Protein AF-A0A924XRR4-F1 (afdb_monomer_lite)

Sequence (123 aa):
NRDALIALARNPLTIRRTRFDSLRGLTDLMDLAQEAAPRLPGNTLVLYGAKDTLVPPDATSRAWRAMPGGVQRAYYPGGYHLLLRDLGRAVAIEDVVAWVGAPGTTLPSGAEAAATAWLAEEE

Foldseek 3Di:
DVVVVVCLVPDPPRDPDDDPVNVVVVVVVLVVLLVCLQVDDLLAEDEEELAEPPDDPLSVLSSVVSHDPSYQYFYHPHAYPVCCPDPNNVQVVQQVVVCVVPPPDQGPNNRSVVRVVSSVVSD

Secondary structure (DSSP, 8-state):
-HHHHHHHHH-TTS-----HHHHHHHHHHHHHHHHHGGG--SS-EEEEEEE-SSS-HHHHHHHHHHS-TTSEEEEEEEEESSGGGSTTHHHHHHHHHHHHHSTTSPPTT-HHHHHHHHHHH--

Radius of gyration: 15.67 Å; chains: 1; bounding box: 36×28×41 Å

pLDDT: mean 94.42, std 4.79, range [57.41, 98.38]

Structure (mmCIF, N/CA/C/O backbone):
data_AF-A0A924XRR4-F1
#
_entry.id   AF-A0A924XRR4-F1
#
loop_
_atom_site.group_PDB
_atom_site.id
_atom_site.type_symbol
_atom_site.label_atom_id
_atom_site.label_alt_id
_atom_site.label_comp_id
_atom_site.label_asym_id
_atom_site.label_entity_id
_atom_site.label_seq_id
_atom_site.pdbx_PDB_ins_code
_atom_site.Cartn_x
_atom_site.Cartn_y
_atom_site.Cartn_z
_atom_site.occupancy
_atom_site.B_iso_or_equiv
_atom_site.auth_seq_id
_atom_site.auth_comp_id
_atom_site.auth_asym_id
_atom_site.auth_atom_id
_atom_site.pdbx_PDB_model_num
ATOM 1 N N . ASN A 1 1 ? 14.705 5.505 -5.942 1.00 80.00 1 ASN A N 1
ATOM 2 C CA . ASN A 1 1 ? 14.960 4.038 -5.887 1.00 80.00 1 ASN A CA 1
ATOM 3 C C . ASN A 1 1 ? 15.877 3.485 -6.976 1.00 80.00 1 ASN A C 1
ATOM 5 O O . ASN A 1 1 ? 15.698 2.344 -7.389 1.00 80.00 1 ASN A O 1
ATOM 9 N N . ARG A 1 2 ? 16.903 4.222 -7.427 1.00 86.06 2 ARG A N 1
ATOM 10 C CA . ARG A 1 2 ? 17.779 3.745 -8.512 1.00 86.06 2 ARG A CA 1
ATOM 11 C C . ARG A 1 2 ? 18.522 2.455 -8.147 1.00 86.06 2 ARG A C 1
ATOM 13 O O . ARG A 1 2 ? 18.582 1.543 -8.964 1.00 86.06 2 ARG A O 1
ATOM 20 N N . ASP A 1 3 ? 19.010 2.351 -6.917 1.00 87.38 3 ASP A N 1
ATOM 21 C CA . ASP A 1 3 ? 19.781 1.185 -6.472 1.00 87.38 3 ASP A CA 1
ATOM 22 C C . ASP A 1 3 ? 18.932 -0.089 -6.417 1.00 87.38 3 ASP A C 1
ATOM 24 O O . ASP A 1 3 ? 19.381 -1.144 -6.862 1.00 87.38 3 ASP A O 1
ATOM 28 N N . ALA A 1 4 ? 17.672 0.014 -5.978 1.00 88.25 4 ALA A N 1
ATOM 29 C CA . ALA A 1 4 ? 16.727 -1.103 -6.004 1.00 88.25 4 ALA A CA 1
ATOM 30 C C . ALA A 1 4 ? 16.458 -1.590 -7.440 1.00 88.25 4 ALA A C 1
ATOM 32 O O . ALA A 1 4 ? 16.442 -2.794 -7.691 1.00 88.25 4 ALA A O 1
ATOM 33 N N . LEU A 1 5 ? 16.311 -0.665 -8.396 1.00 89.44 5 LEU A N 1
ATOM 34 C CA . LEU A 1 5 ? 16.131 -1.005 -9.811 1.00 89.44 5 LEU A CA 1
ATOM 35 C C . LEU A 1 5 ? 17.385 -1.663 -10.407 1.00 89.44 5 LEU A C 1
ATOM 37 O O . LEU A 1 5 ? 17.272 -2.643 -11.140 1.00 89.44 5 LEU A O 1
ATOM 41 N N . ILE A 1 6 ? 18.583 -1.182 -10.059 1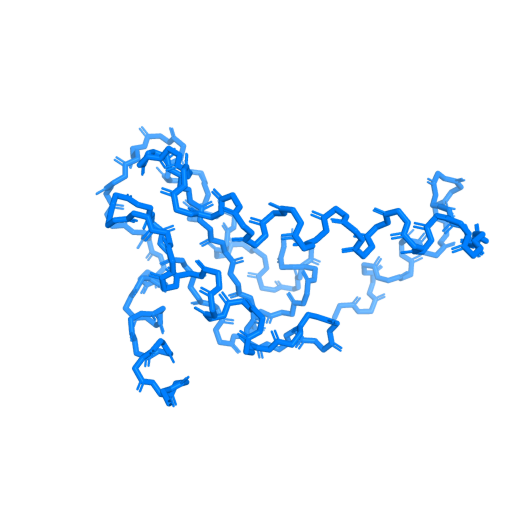.00 91.25 6 ILE A N 1
ATOM 42 C CA . ILE A 1 6 ? 19.849 -1.801 -10.488 1.00 91.25 6 ILE A CA 1
ATOM 43 C C . ILE A 1 6 ? 19.989 -3.211 -9.912 1.00 91.25 6 ILE A C 1
ATOM 45 O O . ILE A 1 6 ? 20.383 -4.128 -10.636 1.00 91.25 6 ILE A O 1
ATOM 49 N N . ALA A 1 7 ? 19.652 -3.401 -8.635 1.00 90.75 7 ALA A N 1
ATOM 50 C CA . ALA A 1 7 ? 19.677 -4.711 -7.997 1.00 90.75 7 ALA A CA 1
ATOM 51 C C . ALA A 1 7 ? 18.719 -5.690 -8.696 1.00 90.75 7 ALA A C 1
ATOM 53 O O . ALA A 1 7 ? 19.122 -6.805 -9.026 1.00 90.75 7 ALA A O 1
ATOM 54 N N . LEU A 1 8 ? 17.490 -5.257 -9.007 1.00 90.75 8 LEU A N 1
ATOM 55 C CA . LEU A 1 8 ? 16.522 -6.056 -9.765 1.00 90.75 8 LEU A CA 1
ATOM 56 C C . LEU A 1 8 ? 17.028 -6.395 -11.173 1.00 90.75 8 LEU A C 1
ATOM 58 O O . LEU A 1 8 ? 16.934 -7.549 -11.586 1.00 90.75 8 LEU A O 1
ATOM 62 N N . ALA A 1 9 ? 17.617 -5.434 -11.888 1.00 90.81 9 ALA A N 1
ATOM 63 C CA . ALA A 1 9 ? 18.147 -5.655 -13.234 1.00 90.81 9 ALA A CA 1
ATOM 64 C C . ALA A 1 9 ? 19.292 -6.687 -13.257 1.00 90.81 9 ALA A C 1
ATOM 66 O O . ALA A 1 9 ? 19.385 -7.514 -14.173 1.00 90.81 9 ALA A O 1
ATOM 67 N N . ARG A 1 10 ? 20.160 -6.662 -12.237 1.00 93.88 10 ARG A N 1
ATOM 68 C CA . ARG A 1 10 ? 21.317 -7.563 -12.112 1.00 93.88 10 ARG A CA 1
ATOM 69 C C . ARG A 1 10 ? 20.969 -8.942 -11.551 1.00 93.88 10 ARG A C 1
ATOM 71 O O . ARG A 1 10 ? 21.716 -9.881 -11.806 1.00 93.88 10 ARG A O 1
ATOM 78 N N . ASN A 1 11 ? 19.858 -9.084 -10.831 1.00 94.31 11 ASN A N 1
ATOM 79 C CA . ASN A 1 11 ? 19.464 -10.352 -10.222 1.00 94.31 11 ASN A CA 1
ATOM 80 C C . ASN A 1 11 ? 19.074 -11.394 -11.300 1.00 94.31 11 ASN A C 1
ATOM 82 O O . ASN A 1 11 ? 18.159 -11.136 -12.087 1.00 94.31 11 ASN A O 1
ATOM 86 N N . PRO A 1 12 ? 19.733 -12.572 -11.357 1.00 94.25 12 PRO A N 1
ATOM 87 C CA . PRO A 1 12 ? 19.409 -13.619 -12.331 1.00 94.25 12 PRO A CA 1
ATOM 88 C C . PRO A 1 12 ? 18.031 -14.259 -12.106 1.00 94.25 12 PRO A C 1
ATOM 90 O O . PRO A 1 12 ? 17.505 -14.883 -13.021 1.00 94.25 12 PRO A O 1
ATOM 93 N N . LEU A 1 13 ? 17.438 -14.086 -10.921 1.00 94.31 13 LEU A N 1
ATOM 94 C CA . LEU A 1 13 ? 16.090 -14.555 -10.591 1.00 94.31 13 LEU A CA 1
ATOM 95 C C . LEU A 1 13 ? 14.988 -13.575 -11.031 1.00 94.31 13 LEU A C 1
ATOM 97 O O . LEU A 1 13 ? 13.808 -13.852 -10.834 1.00 94.31 13 LEU A O 1
ATOM 101 N N . THR A 1 14 ? 15.342 -12.434 -11.631 1.00 91.12 14 THR A N 1
ATOM 102 C CA . THR A 1 14 ? 14.365 -11.497 -12.198 1.00 91.12 14 THR A CA 1
ATOM 103 C C . THR A 1 14 ? 13.944 -11.949 -13.595 1.00 91.12 14 THR A C 1
ATOM 105 O O . THR A 1 14 ? 14.778 -12.095 -14.492 1.00 91.12 14 THR A O 1
ATOM 108 N N . ILE A 1 15 ? 12.636 -12.104 -13.817 1.00 89.19 15 ILE A N 1
ATOM 109 C CA . ILE A 1 15 ? 12.075 -12.371 -15.147 1.00 89.19 15 ILE A CA 1
ATOM 110 C C . ILE A 1 15 ? 12.287 -11.134 -16.031 1.00 89.19 15 ILE A C 1
ATOM 112 O O . ILE A 1 15 ? 11.781 -10.056 -15.738 1.00 89.19 15 ILE A O 1
ATOM 116 N N . ARG A 1 16 ? 13.043 -11.285 -17.126 1.00 85.69 16 ARG A N 1
ATOM 117 C CA . ARG A 1 16 ? 13.372 -10.187 -18.065 1.00 85.69 16 ARG A CA 1
ATOM 118 C C . ARG A 1 16 ? 12.534 -10.179 -19.340 1.00 85.69 16 ARG A C 1
ATOM 120 O O . ARG A 1 16 ? 12.586 -9.220 -20.101 1.00 85.69 16 ARG A O 1
ATOM 127 N N . ARG A 1 17 ? 11.826 -11.273 -19.617 1.00 87.25 17 ARG A N 1
ATOM 128 C CA . ARG A 1 17 ? 10.969 -11.419 -20.795 1.00 87.25 17 ARG A CA 1
ATOM 129 C C . ARG A 1 17 ? 9.578 -11.793 -20.332 1.00 87.25 17 ARG A C 1
ATOM 131 O O . ARG A 1 17 ? 9.391 -12.869 -19.770 1.00 87.25 17 ARG A O 1
ATOM 138 N N . THR A 1 18 ? 8.626 -10.915 -20.599 1.00 86.50 18 THR A N 1
ATOM 139 C CA . THR A 1 18 ? 7.220 -11.158 -20.299 1.00 86.50 18 THR A CA 1
ATOM 140 C C . THR A 1 18 ? 6.533 -11.667 -21.554 1.00 86.50 18 THR A C 1
ATOM 142 O O . THR A 1 18 ? 6.685 -11.091 -22.631 1.00 86.50 18 THR A O 1
ATOM 145 N N . ARG A 1 19 ? 5.798 -12.771 -21.431 1.00 92.19 19 ARG A N 1
ATOM 146 C CA . ARG A 1 19 ? 4.953 -13.283 -22.510 1.00 92.19 19 ARG A CA 1
ATOM 147 C C . ARG A 1 19 ? 3.609 -12.550 -22.491 1.00 92.19 19 ARG A C 1
ATOM 149 O O . ARG A 1 19 ? 3.136 -12.156 -21.427 1.00 92.19 19 ARG A O 1
ATOM 156 N N . PHE A 1 20 ? 2.975 -12.397 -23.651 1.00 92.94 20 PHE A N 1
ATOM 157 C CA . PHE A 1 20 ? 1.674 -11.723 -23.753 1.00 92.94 20 PHE A CA 1
ATOM 158 C C . PHE A 1 20 ? 0.569 -12.407 -22.940 1.00 92.94 20 PHE A C 1
ATOM 160 O O . PHE A 1 20 ? -0.259 -11.733 -22.336 1.00 92.94 20 PHE A O 1
ATOM 167 N N . ASP A 1 21 ? 0.570 -13.736 -22.882 1.00 93.69 21 ASP A N 1
ATOM 168 C CA . ASP A 1 21 ? -0.377 -14.496 -22.065 1.00 93.69 21 ASP A CA 1
ATOM 169 C C . ASP A 1 21 ? -0.158 -14.286 -20.559 1.00 93.69 21 ASP A C 1
ATOM 171 O O . ASP A 1 21 ? -1.125 -14.230 -19.808 1.00 93.69 21 ASP A O 1
ATOM 175 N N . SER A 1 22 ? 1.088 -14.082 -20.118 1.00 92.75 22 SER A N 1
ATOM 176 C CA . SER A 1 22 ? 1.392 -13.704 -18.731 1.00 92.75 22 SER A CA 1
ATOM 177 C C . SER A 1 22 ? 0.883 -12.303 -18.387 1.00 92.75 22 SER A C 1
ATOM 179 O O . SER A 1 22 ? 0.402 -12.099 -17.278 1.00 92.75 22 SER A O 1
ATOM 181 N N . LEU A 1 23 ? 0.957 -11.349 -19.325 1.00 91.44 23 LEU A N 1
ATOM 182 C CA . LEU A 1 23 ? 0.376 -10.015 -19.129 1.00 91.44 23 LEU A CA 1
ATOM 183 C C . LEU A 1 23 ? -1.142 -10.093 -18.972 1.00 91.44 23 LEU A C 1
ATOM 185 O O . LEU A 1 23 ? -1.671 -9.515 -18.032 1.00 91.44 23 LEU A O 1
ATOM 189 N N . ARG A 1 24 ? -1.819 -10.856 -19.840 1.00 94.25 24 ARG A N 1
ATOM 190 C CA . ARG A 1 24 ? -3.264 -11.099 -19.729 1.00 94.25 24 ARG A CA 1
ATOM 191 C C . ARG A 1 24 ? -3.627 -11.741 -18.391 1.00 94.25 24 ARG A C 1
ATOM 193 O O . ARG A 1 24 ? -4.490 -11.238 -17.690 1.00 94.25 24 ARG A O 1
ATOM 200 N N . GLY A 1 25 ? -2.946 -12.822 -18.014 1.00 96.06 25 GLY A N 1
ATOM 201 C CA . GLY A 1 25 ? -3.229 -13.495 -16.747 1.00 96.06 25 GLY A CA 1
ATOM 202 C C . GLY A 1 25 ? -3.019 -12.585 -15.533 1.00 96.06 25 GLY A C 1
ATOM 203 O O . GLY A 1 25 ? -3.769 -12.672 -14.567 1.00 96.06 25 GLY A O 1
ATOM 204 N N . LEU A 1 26 ? -2.032 -11.683 -15.589 1.00 94.00 26 LEU A N 1
ATOM 205 C CA . LEU A 1 26 ? -1.821 -10.685 -14.543 1.00 94.00 26 LEU A CA 1
ATOM 206 C C . LEU A 1 26 ? -2.962 -9.660 -14.488 1.00 94.00 26 LEU A C 1
ATOM 208 O O . LEU A 1 26 ? -3.428 -9.362 -13.393 1.00 94.00 26 LEU A O 1
ATOM 212 N N . THR A 1 27 ? -3.420 -9.135 -15.628 1.00 93.44 27 THR A N 1
ATOM 213 C CA . THR A 1 27 ? -4.539 -8.178 -15.647 1.00 93.44 27 THR A CA 1
ATOM 214 C C . THR A 1 27 ? -5.839 -8.824 -15.180 1.00 93.44 27 THR A C 1
ATOM 216 O O . THR A 1 27 ? -6.514 -8.257 -14.329 1.00 93.44 27 THR A O 1
ATOM 219 N N . ASP A 1 28 ? -6.123 -10.052 -15.625 1.00 97.25 28 ASP A N 1
ATOM 220 C CA . ASP A 1 28 ? -7.304 -10.804 -15.187 1.00 97.25 28 ASP A CA 1
ATOM 221 C C . ASP A 1 28 ? -7.256 -11.055 -13.663 1.00 97.25 28 ASP A C 1
ATOM 223 O O . ASP A 1 28 ? -8.261 -10.941 -12.964 1.00 97.25 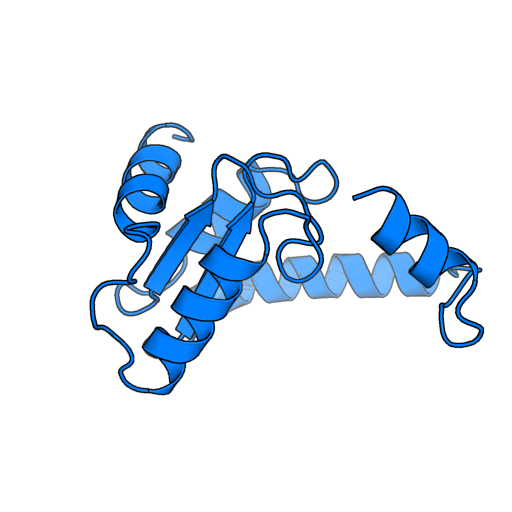28 ASP A O 1
ATOM 227 N N . LEU A 1 29 ? -6.069 -11.340 -13.107 1.00 96.81 29 LEU A N 1
ATOM 228 C CA . LEU A 1 29 ? -5.879 -11.479 -11.659 1.00 96.81 29 LEU A CA 1
ATOM 229 C C . LEU A 1 29 ? -6.123 -10.163 -10.904 1.00 96.81 29 LEU A C 1
ATOM 231 O O . LEU A 1 29 ? -6.672 -10.189 -9.803 1.00 96.81 29 LEU A O 1
ATOM 235 N N . MET A 1 30 ? -5.712 -9.023 -11.463 1.00 95.56 30 MET A N 1
ATOM 236 C CA . MET A 1 30 ? -5.959 -7.710 -10.860 1.00 95.56 30 MET A CA 1
ATOM 237 C C . MET A 1 30 ? -7.456 -7.374 -10.833 1.00 95.56 30 MET A C 1
ATOM 239 O O . MET A 1 30 ? -7.934 -6.865 -9.818 1.00 95.56 30 MET A O 1
ATOM 243 N N . ASP A 1 31 ? -8.203 -7.717 -11.886 1.00 95.88 31 ASP A N 1
ATOM 244 C CA . ASP A 1 31 ? -9.662 -7.554 -11.927 1.00 95.88 31 ASP A CA 1
ATOM 245 C C . ASP A 1 31 ? -10.351 -8.440 -10.877 1.00 95.88 31 ASP A C 1
ATOM 247 O O . ASP A 1 31 ? -11.159 -7.959 -10.080 1.00 95.88 31 ASP A O 1
ATOM 251 N N . LEU A 1 32 ? -9.944 -9.709 -10.771 1.00 97.75 32 LEU A N 1
ATOM 252 C CA . LEU A 1 32 ? -10.435 -10.611 -9.722 1.00 97.75 32 LEU A CA 1
ATOM 253 C C . LEU A 1 32 ? -10.107 -10.100 -8.310 1.00 97.75 32 LEU A C 1
ATOM 255 O O . LEU A 1 32 ? -10.916 -10.243 -7.391 1.00 97.75 32 LEU A O 1
ATOM 259 N N . ALA A 1 33 ? -8.932 -9.494 -8.115 1.00 96.06 33 ALA A N 1
ATOM 260 C CA . ALA A 1 33 ? -8.547 -8.901 -6.837 1.00 96.06 33 ALA A CA 1
ATOM 261 C C . ALA A 1 33 ? -9.416 -7.682 -6.487 1.00 96.06 33 ALA A C 1
ATOM 263 O O . ALA A 1 33 ? -9.820 -7.539 -5.331 1.00 96.06 33 ALA A O 1
ATOM 264 N N . GLN A 1 34 ? -9.760 -6.847 -7.473 1.00 97.00 34 GLN A N 1
ATOM 265 C CA . GLN A 1 34 ? -10.709 -5.744 -7.295 1.00 97.00 34 GLN A CA 1
ATOM 266 C C . GLN A 1 34 ? -12.090 -6.253 -6.867 1.00 97.00 34 GLN A C 1
ATOM 268 O O . GLN A 1 34 ? -12.649 -5.778 -5.879 1.00 97.00 34 GLN A O 1
ATOM 273 N N . GLU A 1 35 ? -12.619 -7.276 -7.542 1.00 97.94 35 GLU A N 1
ATOM 274 C CA . GLU A 1 35 ? -13.904 -7.901 -7.189 1.00 97.94 35 GLU A CA 1
ATOM 275 C C . GLU A 1 35 ? -13.885 -8.599 -5.818 1.00 97.94 35 GLU A C 1
ATOM 277 O O . GLU A 1 35 ? -14.928 -8.793 -5.180 1.00 97.94 35 GLU A O 1
ATOM 282 N N . ALA A 1 36 ? -12.706 -9.021 -5.359 1.00 97.62 36 ALA A N 1
ATOM 283 C CA . ALA A 1 36 ? -12.506 -9.664 -4.067 1.00 97.62 36 ALA A CA 1
ATOM 284 C C . ALA A 1 36 ? -12.271 -8.689 -2.911 1.00 97.62 36 ALA A C 1
ATOM 286 O O . ALA A 1 36 ? -12.409 -9.108 -1.760 1.00 97.62 36 ALA A O 1
ATOM 287 N N . ALA A 1 37 ? -11.986 -7.412 -3.181 1.00 97.62 37 ALA A N 1
ATOM 288 C CA . ALA A 1 37 ? -11.685 -6.415 -2.155 1.00 97.62 37 ALA A CA 1
ATOM 289 C C . ALA A 1 37 ? -12.728 -6.347 -1.010 1.00 97.62 37 ALA A C 1
ATOM 291 O O . ALA A 1 37 ? -12.305 -6.334 0.150 1.00 97.62 37 ALA A O 1
ATOM 292 N N . PRO A 1 38 ? -14.059 -6.428 -1.254 1.00 98.06 38 PRO A N 1
ATOM 293 C CA . PRO A 1 38 ? -15.063 -6.448 -0.180 1.00 98.06 38 PRO A CA 1
ATOM 294 C C . PRO A 1 38 ? -14.996 -7.655 0.759 1.00 98.06 38 PRO A C 1
ATOM 296 O O . PRO A 1 38 ? -15.575 -7.627 1.842 1.00 98.06 38 PRO A O 1
ATOM 299 N N . ARG A 1 39 ? -14.326 -8.736 0.345 1.00 97.62 39 ARG A N 1
ATOM 300 C CA . ARG A 1 39 ? -14.205 -9.991 1.102 1.00 97.62 39 ARG A CA 1
ATOM 301 C C . ARG A 1 39 ? -12.885 -10.096 1.867 1.00 97.62 39 ARG A C 1
ATOM 303 O O . ARG A 1 39 ? -12.622 -11.146 2.451 1.00 97.62 39 ARG A O 1
ATOM 310 N N . LEU A 1 40 ? -12.049 -9.052 1.858 1.00 96.50 40 LEU A N 1
ATOM 311 C CA . LEU A 1 40 ? -10.795 -9.076 2.606 1.00 96.50 40 LEU A CA 1
ATOM 312 C C . LEU A 1 40 ? -11.050 -9.232 4.115 1.00 96.50 40 LEU A C 1
ATOM 314 O O . LEU A 1 40 ? -11.973 -8.614 4.650 1.00 96.50 40 LEU A O 1
ATOM 318 N N . PRO A 1 41 ? -10.229 -10.024 4.827 1.00 95.19 41 PRO A N 1
ATOM 319 C CA . PRO A 1 41 ? -10.313 -10.125 6.276 1.00 95.19 41 PRO A CA 1
ATOM 320 C C . PRO A 1 41 ? -10.110 -8.760 6.938 1.00 95.19 41 PRO A C 1
ATOM 322 O O . PRO A 1 41 ? -9.257 -7.981 6.514 1.00 95.19 41 PRO A O 1
ATOM 325 N N . GLY A 1 42 ? -10.845 -8.483 8.016 1.00 90.62 42 GLY A N 1
ATOM 326 C CA . GLY A 1 42 ? -10.680 -7.235 8.765 1.00 90.62 42 GLY A CA 1
ATOM 327 C C . GLY A 1 42 ? -9.268 -7.068 9.338 1.00 90.62 42 GLY A C 1
ATOM 328 O O . GLY A 1 42 ? -8.758 -5.965 9.386 1.00 90.62 42 GLY A O 1
ATOM 329 N N . ASN A 1 43 ? -8.577 -8.152 9.687 1.00 93.31 43 ASN A N 1
ATOM 330 C CA . ASN A 1 43 ? -7.179 -8.118 10.121 1.00 93.31 43 ASN A CA 1
ATOM 331 C C . ASN A 1 43 ? -6.203 -8.044 8.929 1.00 93.31 43 ASN A C 1
ATOM 333 O O . ASN A 1 43 ? -5.310 -8.879 8.796 1.00 93.31 43 ASN A O 1
ATOM 337 N N . THR A 1 44 ? -6.367 -7.041 8.069 1.00 97.38 44 THR A N 1
ATOM 338 C CA . THR A 1 44 ? -5.492 -6.788 6.914 1.00 97.38 44 THR A CA 1
ATOM 339 C C . THR A 1 44 ? -4.917 -5.379 7.000 1.00 97.38 44 THR A C 1
ATOM 341 O O . THR A 1 44 ? -5.656 -4.435 7.266 1.00 97.38 44 THR A O 1
ATOM 344 N N . LEU A 1 45 ? -3.617 -5.235 6.735 1.00 98.12 45 LEU A N 1
ATOM 345 C CA . LEU A 1 45 ? -2.966 -3.950 6.478 1.00 98.12 45 LEU A CA 1
ATOM 346 C C . LEU A 1 45 ? -2.714 -3.803 4.976 1.00 98.12 45 LEU A C 1
ATOM 348 O O . LEU A 1 45 ? -2.114 -4.683 4.356 1.00 98.12 45 LEU A O 1
ATOM 352 N N . VAL A 1 46 ? -3.131 -2.676 4.402 1.00 97.81 46 VAL A N 1
ATOM 353 C CA . VAL A 1 46 ? -2.822 -2.292 3.019 1.00 97.81 46 VAL A CA 1
ATOM 354 C C . VAL A 1 46 ? -1.981 -1.022 3.005 1.00 97.81 46 VAL A C 1
ATOM 356 O O . VAL A 1 46 ? -2.245 -0.081 3.751 1.00 97.81 46 VAL A O 1
ATOM 359 N N . LEU A 1 47 ? -0.954 -1.004 2.157 1.00 98.19 47 LEU A N 1
ATOM 360 C CA . LEU A 1 47 ? 0.017 0.081 2.065 1.00 98.19 47 LEU A CA 1
ATOM 361 C C . LEU A 1 47 ? 0.025 0.641 0.645 1.00 98.19 47 LEU A C 1
ATOM 363 O O . LEU A 1 47 ? 0.049 -0.134 -0.311 1.00 98.19 47 LEU A O 1
ATOM 367 N N . TYR A 1 48 ? 0.054 1.964 0.501 1.00 97.88 48 TYR A N 1
ATOM 368 C CA . TYR A 1 48 ? 0.154 2.609 -0.807 1.00 97.88 48 TYR A CA 1
ATOM 369 C C . TYR A 1 48 ? 1.099 3.811 -0.782 1.00 97.88 48 TYR A C 1
ATOM 371 O O . TYR A 1 48 ? 1.083 4.620 0.146 1.00 97.88 48 TYR A O 1
ATOM 379 N N . GLY A 1 49 ? 1.954 3.908 -1.799 1.00 96.94 49 GLY A N 1
ATOM 380 C CA . GLY A 1 49 ? 2.868 5.028 -1.988 1.00 96.94 49 GLY A CA 1
ATOM 381 C C . GLY A 1 49 ? 2.288 6.038 -2.972 1.00 96.94 49 GLY A C 1
ATOM 382 O O . GLY A 1 49 ? 1.969 5.679 -4.099 1.00 96.94 49 GLY A O 1
ATOM 383 N N . ALA A 1 50 ? 2.212 7.309 -2.581 1.00 94.94 50 ALA A N 1
ATOM 384 C CA . ALA A 1 50 ? 1.644 8.379 -3.408 1.00 94.94 50 ALA A CA 1
ATOM 385 C C . ALA A 1 50 ? 2.366 8.603 -4.745 1.00 94.94 50 ALA A C 1
ATOM 387 O O . ALA A 1 50 ? 1.813 9.176 -5.678 1.00 94.94 50 ALA A O 1
ATOM 388 N N . LYS A 1 51 ? 3.636 8.198 -4.826 1.00 94.81 51 LYS A N 1
ATOM 389 C CA . LYS A 1 51 ? 4.490 8.359 -6.008 1.00 94.81 51 LYS A CA 1
ATOM 390 C C . LYS A 1 51 ? 4.572 7.074 -6.825 1.00 94.81 51 LYS A C 1
ATOM 392 O O . LYS A 1 51 ? 5.554 6.855 -7.539 1.00 94.81 51 LYS A O 1
ATOM 397 N N . ASP A 1 52 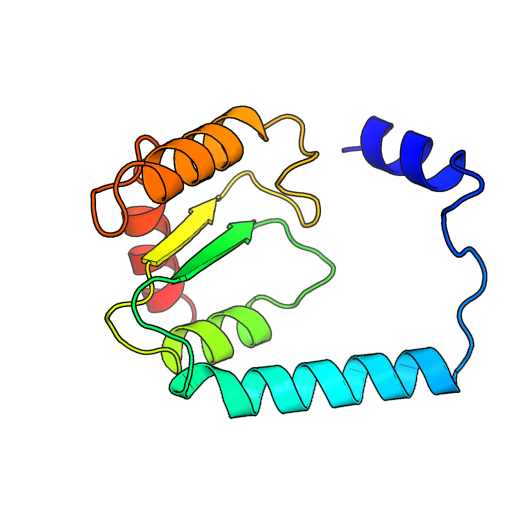? 3.597 6.183 -6.674 1.00 94.88 52 ASP A N 1
ATOM 398 C CA . ASP A 1 52 ? 3.456 5.030 -7.548 1.00 94.88 52 ASP A CA 1
ATOM 399 C C . ASP A 1 52 ? 3.126 5.501 -8.972 1.00 94.88 52 ASP A C 1
ATOM 401 O O . ASP A 1 52 ? 2.121 6.155 -9.224 1.00 94.88 52 ASP A O 1
ATOM 405 N N . THR A 1 53 ? 4.026 5.209 -9.909 1.00 92.06 53 THR A N 1
ATOM 406 C CA . THR A 1 53 ? 3.853 5.519 -11.334 1.00 92.06 53 THR A CA 1
ATOM 407 C C . THR A 1 53 ? 3.463 4.282 -12.148 1.00 92.06 53 THR A C 1
ATOM 409 O O . THR A 1 53 ? 3.472 4.339 -13.375 1.00 92.06 53 THR A O 1
ATOM 412 N N . LEU A 1 54 ? 3.249 3.138 -11.491 1.00 92.25 54 LEU A N 1
ATOM 413 C CA . LEU A 1 54 ? 2.910 1.857 -12.111 1.00 92.25 54 LEU A CA 1
ATOM 414 C C . LEU A 1 54 ? 1.441 1.513 -11.866 1.00 92.25 54 LEU A C 1
ATOM 416 O O . LEU A 1 54 ? 0.753 1.134 -12.810 1.00 92.25 54 LEU A O 1
ATOM 420 N N . VAL A 1 55 ? 0.972 1.635 -10.623 1.00 93.38 55 VAL A N 1
ATOM 421 C CA . VAL A 1 55 ? -0.436 1.421 -10.268 1.00 93.38 55 VAL A CA 1
ATOM 422 C C . VAL A 1 55 ? -1.146 2.775 -10.235 1.00 93.38 55 VAL A C 1
ATOM 424 O O . VAL A 1 55 ? -0.755 3.627 -9.441 1.00 93.38 55 VAL A O 1
ATOM 427 N N . PRO A 1 56 ? -2.174 2.998 -11.073 1.00 92.62 56 PRO A N 1
ATOM 428 C CA . PRO A 1 56 ? -2.945 4.235 -11.045 1.00 92.62 56 PRO A CA 1
ATOM 429 C C . PRO A 1 56 ? -3.620 4.472 -9.678 1.00 92.62 56 PRO A C 1
ATOM 431 O O . PRO A 1 56 ? -4.176 3.523 -9.112 1.00 92.62 56 PRO A O 1
ATOM 434 N N . PRO A 1 57 ? -3.622 5.714 -9.151 1.00 94.75 57 PRO A N 1
ATOM 435 C CA . PRO A 1 57 ? -4.274 6.043 -7.880 1.00 94.75 57 PRO A CA 1
ATOM 436 C C . PRO A 1 57 ? -5.752 5.645 -7.819 1.00 94.75 57 PRO A C 1
ATOM 438 O O . PRO A 1 57 ? -6.190 5.112 -6.799 1.00 94.75 57 PRO A O 1
ATOM 441 N N . ASP A 1 58 ? -6.491 5.803 -8.922 1.00 94.81 58 ASP A N 1
ATOM 442 C CA . ASP A 1 58 ? -7.917 5.472 -9.017 1.00 94.81 58 ASP A CA 1
ATOM 443 C C . ASP A 1 58 ? -8.187 3.970 -8.834 1.00 94.81 58 ASP A C 1
ATOM 445 O O . ASP A 1 58 ? -9.179 3.570 -8.220 1.00 94.81 58 ASP A O 1
ATOM 449 N N . ALA A 1 59 ? -7.283 3.114 -9.319 1.00 94.31 59 ALA A N 1
ATOM 450 C CA . ALA A 1 59 ? -7.397 1.675 -9.138 1.00 94.31 59 ALA A CA 1
ATOM 451 C C . ALA A 1 59 ? -7.251 1.318 -7.653 1.00 94.31 59 ALA A C 1
ATOM 453 O O . ALA A 1 59 ? -8.056 0.553 -7.112 1.00 94.31 59 ALA A O 1
ATOM 454 N N . THR A 1 60 ? -6.264 1.903 -6.973 1.00 96.25 60 THR A N 1
ATOM 455 C CA . THR A 1 60 ? -6.047 1.666 -5.542 1.00 96.25 60 THR A CA 1
ATOM 456 C C . THR A 1 60 ? -7.184 2.237 -4.695 1.00 96.25 60 THR A C 1
ATOM 458 O O . THR A 1 60 ? -7.687 1.538 -3.813 1.00 96.25 60 THR A O 1
ATOM 461 N N . SER A 1 61 ? -7.635 3.466 -4.967 1.00 96.88 61 SER A N 1
ATOM 462 C CA . SER A 1 61 ? -8.700 4.117 -4.192 1.00 96.88 61 SER A CA 1
ATOM 463 C C . SER A 1 61 ? -10.031 3.372 -4.330 1.00 96.88 61 SER A C 1
ATOM 465 O O . SER A 1 61 ? -10.696 3.112 -3.324 1.00 96.88 61 SER A O 1
ATOM 467 N N . ARG A 1 62 ? -10.378 2.907 -5.540 1.00 96.88 62 ARG A N 1
ATOM 468 C CA . ARG A 1 62 ? -11.534 2.022 -5.773 1.00 96.88 62 ARG A CA 1
ATOM 469 C C . ARG A 1 62 ? -11.472 0.750 -4.935 1.00 96.88 62 ARG A C 1
ATOM 471 O O . ARG A 1 62 ? -12.457 0.421 -4.273 1.00 96.88 62 ARG A O 1
ATOM 478 N N . ALA A 1 63 ? -10.326 0.066 -4.924 1.00 96.81 63 ALA A N 1
ATOM 479 C CA . ALA A 1 63 ? -10.145 -1.139 -4.118 1.00 96.81 63 ALA A CA 1
ATOM 480 C C . ALA A 1 63 ? -10.336 -0.820 -2.629 1.00 96.81 63 ALA A C 1
ATOM 482 O O . ALA A 1 63 ? -11.110 -1.478 -1.940 1.00 96.81 63 ALA A O 1
ATOM 483 N N . TRP A 1 64 ? -9.669 0.226 -2.135 1.00 97.12 64 TRP A N 1
ATOM 484 C CA . TRP A 1 64 ? -9.690 0.610 -0.724 1.00 97.12 64 TRP A CA 1
ATOM 485 C C . TRP A 1 64 ? -11.076 1.026 -0.237 1.00 97.12 64 TRP A C 1
ATOM 487 O O . TRP A 1 64 ? -11.411 0.716 0.905 1.00 97.12 64 TRP A O 1
ATOM 497 N N . ARG A 1 65 ? -11.894 1.680 -1.068 1.00 96.38 65 ARG A N 1
ATOM 498 C CA . ARG A 1 65 ? -13.290 2.015 -0.733 1.00 96.38 65 ARG A CA 1
ATOM 499 C C . ARG A 1 65 ? -14.182 0.783 -0.629 1.00 96.38 65 ARG A C 1
ATOM 501 O O . ARG A 1 65 ? -15.085 0.756 0.199 1.00 96.38 65 ARG A O 1
ATOM 508 N N . ALA A 1 66 ? -13.919 -0.235 -1.444 1.00 97.25 66 ALA A N 1
ATOM 509 C CA . ALA A 1 66 ? -14.685 -1.475 -1.443 1.00 97.25 66 ALA A CA 1
ATOM 510 C C . ALA A 1 66 ? -14.354 -2.387 -0.244 1.00 97.25 66 ALA A C 1
ATOM 512 O O . ALA A 1 66 ? -15.164 -3.239 0.116 1.00 97.25 66 ALA A O 1
ATOM 513 N N . MET A 1 67 ? -13.177 -2.227 0.371 1.00 97.12 67 MET A N 1
ATOM 514 C CA . MET A 1 67 ? -12.721 -3.045 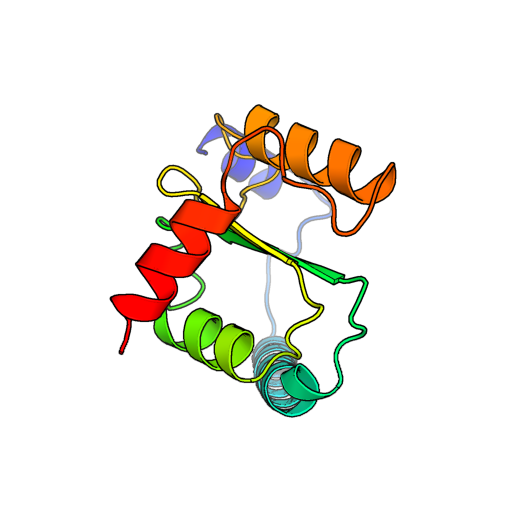1.501 1.00 97.12 67 MET A CA 1
ATOM 515 C C . MET A 1 67 ? -13.516 -2.794 2.796 1.00 97.12 67 MET A C 1
ATOM 517 O O . MET A 1 67 ? -13.894 -1.653 3.074 1.00 97.12 67 MET A O 1
ATOM 521 N N . PRO A 1 68 ? -13.678 -3.810 3.668 1.00 96.19 68 PRO A N 1
ATOM 522 C CA . PRO A 1 68 ? -14.333 -3.643 4.965 1.00 96.19 68 PRO A CA 1
ATOM 523 C C . PRO A 1 68 ? -13.664 -2.597 5.871 1.00 96.19 68 PRO A C 1
ATOM 525 O O . PRO A 1 68 ? -12.463 -2.334 5.779 1.00 96.19 68 PRO A O 1
ATOM 528 N N . GLY A 1 69 ? -14.433 -2.044 6.815 1.00 93.38 69 GLY A N 1
ATOM 529 C CA . GLY A 1 69 ? -13.945 -1.037 7.769 1.00 93.38 69 GLY A CA 1
ATOM 530 C C . GLY A 1 69 ? -12.831 -1.526 8.703 1.00 93.38 69 GLY A C 1
ATOM 531 O O . GLY A 1 69 ? -12.056 -0.713 9.185 1.00 93.38 69 GLY A O 1
ATOM 532 N N . GLY A 1 70 ? -12.712 -2.842 8.920 1.00 93.25 70 GLY A N 1
ATOM 533 C CA . GLY A 1 70 ? -11.628 -3.417 9.723 1.00 93.25 70 GLY A CA 1
ATOM 534 C C . GLY A 1 70 ? -10.248 -3.321 9.064 1.00 93.25 70 GLY A C 1
ATOM 535 O O . GLY A 1 70 ? -9.252 -3.312 9.776 1.00 93.25 70 GLY A O 1
ATOM 536 N N . VAL A 1 71 ? -10.184 -3.218 7.729 1.00 97.31 71 VAL A N 1
ATOM 537 C CA . VAL A 1 71 ? -8.913 -3.146 6.997 1.00 97.31 71 VAL A CA 1
ATOM 538 C C . VAL A 1 71 ? -8.191 -1.844 7.333 1.00 97.31 71 VAL A C 1
ATOM 540 O O . VAL A 1 71 ? -8.701 -0.748 7.094 1.00 97.31 71 VAL A O 1
ATOM 543 N N . GLN A 1 72 ? -6.972 -1.966 7.839 1.00 97.62 72 GLN A N 1
ATOM 544 C CA . GLN A 1 72 ? -6.122 -0.836 8.173 1.00 97.62 72 GLN A CA 1
ATOM 545 C C . GLN A 1 72 ? -5.420 -0.338 6.907 1.00 97.62 72 GLN A C 1
ATOM 547 O O . GLN A 1 72 ? -4.834 -1.121 6.157 1.00 97.62 72 GLN A O 1
ATOM 552 N N . ARG A 1 73 ? -5.518 0.964 6.631 1.00 97.94 73 ARG A N 1
ATOM 553 C CA . ARG A 1 73 ? -5.036 1.587 5.390 1.00 97.94 73 ARG A CA 1
ATOM 554 C C . ARG A 1 73 ? -3.902 2.548 5.718 1.00 97.94 73 ARG A C 1
ATOM 556 O O . ARG A 1 73 ? -4.086 3.433 6.544 1.00 97.94 73 ARG A O 1
ATOM 563 N N . ALA A 1 74 ? -2.756 2.389 5.068 1.00 98.19 74 ALA A N 1
ATOM 564 C CA . ALA A 1 74 ? -1.562 3.192 5.307 1.00 98.19 74 ALA A CA 1
ATOM 565 C C . ALA A 1 74 ? -1.088 3.852 4.009 1.00 98.19 74 ALA A C 1
ATOM 567 O O . ALA A 1 74 ? -0.689 3.172 3.060 1.00 98.19 74 ALA A O 1
ATOM 568 N N . TYR A 1 75 ? -1.126 5.181 3.961 1.00 98.31 75 TYR A N 1
ATOM 569 C CA . TYR A 1 75 ? -0.724 5.954 2.790 1.00 98.31 75 TYR A CA 1
ATOM 570 C C . TYR A 1 75 ? 0.561 6.735 3.057 1.00 98.31 75 TYR A C 1
ATOM 572 O O . TYR A 1 75 ? 0.689 7.419 4.071 1.00 98.31 75 TYR A O 1
ATOM 580 N N . TYR A 1 76 ? 1.510 6.653 2.125 1.00 97.94 76 TYR A N 1
ATOM 581 C CA . TYR A 1 76 ? 2.845 7.229 2.262 1.00 97.94 76 TYR A CA 1
ATOM 582 C C . TYR A 1 76 ? 3.083 8.292 1.175 1.00 97.94 76 TYR A C 1
ATOM 584 O O . TYR A 1 76 ? 3.473 7.936 0.058 1.00 97.94 76 TYR A O 1
ATOM 592 N N . PRO A 1 77 ? 2.945 9.602 1.481 1.00 95.50 77 PRO A N 1
ATOM 593 C CA . PRO A 1 77 ? 3.134 10.697 0.514 1.00 95.50 77 PRO A CA 1
ATOM 594 C C . PRO A 1 77 ? 4.501 10.707 -0.191 1.00 95.50 77 PRO A C 1
ATOM 596 O O . PRO A 1 77 ? 4.653 11.168 -1.322 1.00 95.50 77 PRO A O 1
ATOM 599 N N . GLY A 1 78 ? 5.535 10.202 0.487 1.00 93.75 78 GLY A N 1
ATOM 600 C CA . GLY A 1 78 ? 6.887 10.090 -0.059 1.00 93.75 78 GLY A CA 1
ATOM 601 C C . GLY A 1 78 ? 7.191 8.766 -0.765 1.00 93.75 78 GLY A C 1
ATOM 602 O O . GLY A 1 78 ? 8.251 8.663 -1.379 1.00 93.75 78 GLY A O 1
ATOM 603 N N . GLY A 1 79 ? 6.311 7.768 -0.653 1.00 94.81 79 GLY A N 1
ATOM 604 C CA . GLY A 1 79 ? 6.574 6.396 -1.079 1.00 94.81 79 GLY A CA 1
ATOM 605 C C . GLY A 1 79 ? 6.359 6.183 -2.573 1.00 94.81 79 GLY A C 1
ATOM 606 O O . GLY A 1 79 ? 5.349 6.619 -3.119 1.00 94.81 79 GLY A O 1
ATOM 607 N N . TYR A 1 80 ? 7.290 5.489 -3.229 1.00 95.06 80 TYR A N 1
ATOM 608 C CA . TYR A 1 80 ? 7.117 4.997 -4.598 1.00 95.06 80 TYR A CA 1
ATOM 609 C C . TYR A 1 80 ? 6.612 3.544 -4.605 1.00 95.06 80 TYR A C 1
ATOM 611 O O . TYR A 1 80 ? 6.504 2.902 -3.562 1.00 95.06 80 TYR A O 1
ATOM 619 N N . HIS A 1 81 ? 6.390 2.996 -5.804 1.00 94.81 81 HIS A N 1
ATOM 620 C CA . HIS A 1 81 ? 5.887 1.635 -6.031 1.00 94.81 81 HIS A CA 1
ATOM 621 C C . HIS A 1 81 ? 6.607 0.541 -5.220 1.00 94.81 81 HIS A C 1
ATOM 623 O O . HIS A 1 81 ? 5.993 -0.304 -4.574 1.00 94.81 81 HIS A O 1
ATOM 629 N N . LEU A 1 82 ? 7.944 0.560 -5.205 1.00 94.19 82 LEU A N 1
ATOM 630 C CA . LEU A 1 82 ? 8.748 -0.386 -4.426 1.00 94.19 82 LEU A CA 1
ATOM 631 C C . LEU A 1 82 ? 8.885 0.071 -2.964 1.00 94.19 82 LEU A C 1
ATOM 633 O O . LEU A 1 82 ? 10.002 0.167 -2.463 1.00 94.19 82 LEU A O 1
ATOM 637 N N . LEU A 1 83 ? 7.765 0.348 -2.292 1.00 95.44 83 LEU A N 1
ATOM 638 C CA . LEU A 1 83 ? 7.692 1.014 -0.985 1.00 95.44 83 LEU A CA 1
ATOM 639 C C . LEU A 1 83 ? 8.634 0.403 0.069 1.00 95.44 83 LEU A C 1
ATOM 641 O O . LEU A 1 83 ? 9.426 1.103 0.696 1.00 95.44 83 LEU A O 1
ATOM 645 N N . LEU A 1 84 ? 8.634 -0.926 0.198 1.00 95.25 84 LEU A N 1
ATOM 646 C CA . LEU A 1 84 ? 9.478 -1.655 1.160 1.00 95.25 84 LEU A CA 1
ATOM 647 C C . LEU A 1 84 ? 10.963 -1.745 0.752 1.00 95.25 84 LEU A C 1
ATOM 649 O O . LEU A 1 84 ? 11.798 -2.245 1.503 1.00 95.25 84 LEU A O 1
ATOM 653 N N . ARG A 1 85 ? 11.314 -1.277 -0.447 1.00 92.94 85 ARG A N 1
ATOM 654 C CA . ARG A 1 85 ? 12.688 -1.179 -0.972 1.00 92.94 85 ARG A CA 1
ATOM 655 C C . ARG A 1 85 ? 13.093 0.268 -1.259 1.00 92.94 85 ARG A C 1
ATOM 657 O O . ARG A 1 85 ? 14.159 0.501 -1.829 1.00 92.94 85 ARG A O 1
ATOM 664 N N . ASP A 1 86 ? 12.251 1.222 -0.879 1.00 90.56 86 ASP A N 1
ATOM 665 C CA . ASP A 1 86 ? 12.500 2.639 -1.072 1.00 90.56 86 ASP A CA 1
ATOM 666 C C . ASP A 1 86 ? 13.633 3.142 -0.161 1.00 90.56 86 ASP A C 1
ATOM 668 O O . ASP A 1 86 ? 14.024 2.495 0.819 1.00 90.56 86 ASP A O 1
ATOM 672 N N . LEU A 1 87 ? 14.156 4.330 -0.454 1.00 90.81 87 LEU A N 1
ATOM 673 C CA . LEU A 1 87 ? 15.020 5.070 0.464 1.00 90.81 87 LEU A CA 1
ATOM 674 C C . LEU A 1 87 ? 14.289 5.367 1.782 1.00 90.81 87 LEU A C 1
ATOM 676 O O . LEU A 1 87 ? 14.894 5.248 2.843 1.00 90.81 87 LEU A O 1
ATOM 680 N N . GLY A 1 88 ? 12.984 5.655 1.718 1.00 90.50 88 GLY A N 1
ATOM 681 C CA . GLY A 1 88 ? 12.118 5.891 2.881 1.00 90.50 88 GLY A CA 1
ATOM 682 C C . GLY A 1 88 ? 11.534 4.635 3.543 1.00 90.50 88 GLY A C 1
ATOM 683 O O . GLY A 1 88 ? 10.670 4.759 4.406 1.00 90.50 88 GLY A O 1
ATOM 684 N N . ARG A 1 89 ? 11.973 3.425 3.160 1.00 94.81 89 ARG A N 1
ATOM 685 C CA . ARG A 1 89 ? 11.353 2.151 3.583 1.00 94.81 89 ARG A CA 1
ATOM 686 C C . ARG A 1 89 ? 11.268 1.931 5.095 1.00 94.81 89 ARG A C 1
ATOM 688 O O . ARG A 1 89 ? 10.434 1.143 5.514 1.00 94.81 89 ARG A O 1
ATOM 695 N N . ALA A 1 90 ? 12.129 2.574 5.891 1.00 97.31 90 ALA A N 1
ATOM 696 C CA . ALA A 1 90 ? 12.172 2.378 7.342 1.00 97.31 90 ALA A CA 1
ATOM 697 C C . ALA A 1 90 ? 10.804 2.641 7.987 1.00 97.31 90 ALA A C 1
ATOM 699 O O . ALA A 1 90 ? 10.320 1.792 8.721 1.00 97.31 90 ALA A O 1
ATOM 700 N N . VAL A 1 91 ? 10.137 3.730 7.595 1.00 97.56 91 VAL A N 1
ATOM 701 C CA . VAL A 1 91 ? 8.816 4.111 8.119 1.00 97.56 91 VAL A CA 1
ATOM 702 C C . VAL A 1 91 ? 7.763 3.040 7.812 1.00 97.56 91 VAL A C 1
ATOM 704 O O . VAL A 1 91 ? 7.085 2.555 8.710 1.00 97.56 91 VAL A O 1
ATOM 707 N N . ALA A 1 92 ? 7.666 2.606 6.551 1.00 97.81 92 ALA A N 1
ATOM 708 C CA . ALA A 1 92 ? 6.707 1.571 6.160 1.00 97.81 92 ALA A CA 1
ATOM 709 C C . ALA A 1 92 ? 7.020 0.205 6.801 1.00 97.81 92 ALA A C 1
ATOM 711 O O . ALA A 1 92 ? 6.110 -0.548 7.127 1.00 97.81 92 ALA A O 1
ATOM 712 N N . ILE A 1 93 ? 8.300 -0.128 6.993 1.00 98.31 93 ILE A N 1
ATOM 713 C CA . ILE A 1 93 ? 8.711 -1.363 7.675 1.00 98.31 93 ILE A CA 1
ATOM 714 C C . ILE A 1 93 ? 8.349 -1.306 9.164 1.00 98.31 93 ILE A C 1
ATOM 716 O O . ILE A 1 93 ? 7.838 -2.293 9.684 1.00 98.31 93 ILE A O 1
ATOM 720 N N . GLU A 1 94 ? 8.587 -0.181 9.839 1.00 98.38 94 GLU A N 1
ATOM 721 C CA . GLU A 1 94 ? 8.216 0.019 11.246 1.00 98.38 94 GLU A CA 1
ATOM 722 C C . GLU A 1 94 ? 6.705 -0.120 11.451 1.00 98.38 94 GLU A C 1
ATOM 724 O O . GLU A 1 94 ? 6.282 -0.822 12.369 1.00 98.38 94 GLU A O 1
ATOM 729 N N . ASP A 1 95 ? 5.897 0.439 10.548 1.00 98.38 95 ASP A N 1
ATOM 730 C CA . ASP A 1 95 ? 4.442 0.268 10.566 1.00 98.38 95 ASP A CA 1
ATOM 731 C C . ASP A 1 95 ? 4.021 -1.192 10.384 1.00 98.38 95 ASP A C 1
ATOM 733 O O . ASP A 1 95 ? 3.174 -1.686 11.127 1.00 98.38 95 ASP A O 1
ATOM 737 N N . VAL A 1 96 ? 4.627 -1.912 9.432 1.00 98.38 96 VAL A N 1
ATOM 738 C CA . VAL A 1 96 ? 4.352 -3.344 9.230 1.00 98.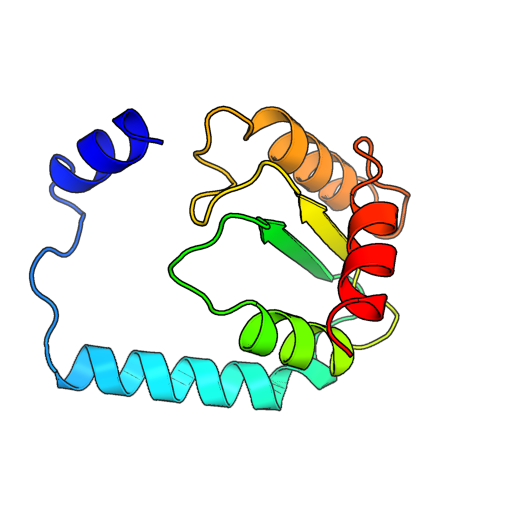38 96 VAL A CA 1
ATOM 739 C C . VAL A 1 96 ? 4.715 -4.146 10.480 1.00 98.38 96 VAL A C 1
ATOM 741 O O . VAL A 1 96 ? 3.940 -5.001 10.899 1.00 98.38 96 VAL A O 1
ATOM 744 N N . VAL A 1 97 ? 5.871 -3.879 11.094 1.00 98.38 97 VAL A N 1
ATOM 745 C CA . VAL A 1 97 ? 6.313 -4.576 12.313 1.00 98.38 97 VAL A CA 1
ATOM 746 C C . VAL A 1 97 ? 5.366 -4.292 13.479 1.00 98.38 97 VAL A C 1
ATOM 748 O O . VAL A 1 97 ? 4.962 -5.229 14.171 1.00 98.38 97 VAL A O 1
ATOM 751 N N . ALA A 1 98 ? 4.973 -3.031 13.676 1.00 98.19 98 ALA A N 1
ATOM 752 C CA . ALA A 1 98 ? 4.018 -2.644 14.709 1.00 98.19 98 ALA A CA 1
ATOM 753 C C . ALA A 1 98 ? 2.654 -3.313 14.491 1.00 98.19 98 ALA A C 1
ATOM 755 O O . ALA A 1 98 ? 2.102 -3.902 15.420 1.00 98.19 98 ALA A O 1
ATOM 756 N N . TRP A 1 99 ? 2.156 -3.308 13.254 1.00 98.12 99 TRP A N 1
ATOM 757 C CA . TRP A 1 99 ? 0.894 -3.944 12.896 1.00 98.12 99 TRP A CA 1
ATOM 758 C C . TRP A 1 99 ? 0.912 -5.459 13.116 1.00 98.12 99 TRP A C 1
ATOM 760 O O . TRP A 1 99 ? -0.046 -6.001 13.653 1.00 98.12 99 TRP A O 1
ATOM 770 N N . VAL A 1 100 ? 2.001 -6.152 12.764 1.00 97.81 100 VAL A N 1
ATOM 771 C CA . VAL A 1 100 ? 2.136 -7.597 13.028 1.00 97.81 100 VAL A CA 1
ATOM 772 C C . VAL A 1 100 ? 2.089 -7.894 14.532 1.00 97.81 100 VAL A C 1
ATOM 774 O O . VAL A 1 100 ? 1.505 -8.899 14.935 1.00 97.81 100 VAL A O 1
ATOM 777 N N . GLY A 1 101 ? 2.691 -7.036 15.362 1.00 97.19 101 GLY A N 1
ATOM 778 C CA . GLY A 1 101 ? 2.693 -7.194 16.818 1.00 97.19 101 GLY A CA 1
ATOM 779 C C . GLY A 1 101 ? 1.365 -6.829 17.490 1.00 97.19 101 GLY A C 1
ATOM 780 O O . GLY A 1 101 ? 1.000 -7.447 18.489 1.00 97.19 101 GLY A O 1
ATOM 781 N N . ALA A 1 102 ? 0.646 -5.842 16.952 1.00 95.94 102 ALA A N 1
ATOM 782 C CA . ALA A 1 102 ? -0.617 -5.349 17.494 1.00 95.94 102 ALA A CA 1
ATOM 783 C C . ALA A 1 102 ? -1.558 -4.831 16.381 1.00 95.94 102 ALA A C 1
ATOM 785 O O . ALA A 1 102 ? -1.694 -3.614 16.198 1.00 95.94 102 ALA A O 1
ATOM 786 N N . PRO A 1 103 ? -2.240 -5.732 15.645 1.00 93.88 103 PRO A N 1
ATOM 787 C CA . PRO A 1 103 ? -3.158 -5.343 14.577 1.00 93.88 103 PRO A CA 1
ATOM 788 C C . PRO A 1 103 ? -4.295 -4.457 15.101 1.00 93.88 103 PRO A C 1
ATOM 790 O O . PRO A 1 103 ? -4.839 -4.714 16.175 1.00 93.88 103 PRO A O 1
ATOM 793 N N . GLY A 1 104 ? -4.684 -3.435 14.335 1.00 89.75 104 GLY A N 1
ATOM 794 C CA . GLY A 1 104 ? -5.773 -2.520 14.699 1.00 89.75 104 GLY A CA 1
ATOM 795 C C . GLY A 1 104 ? -5.385 -1.417 15.689 1.00 89.75 104 GLY A C 1
ATOM 796 O O . GLY A 1 104 ? -6.238 -0.615 16.065 1.00 89.75 104 GLY A O 1
ATOM 797 N N . THR A 1 105 ? -4.119 -1.356 16.112 1.00 93.81 105 THR A N 1
ATOM 798 C CA . THR A 1 105 ? -3.571 -0.198 16.829 1.00 93.81 105 THR A CA 1
ATOM 799 C C . THR A 1 105 ? -3.013 0.835 15.854 1.00 93.81 105 THR A C 1
ATOM 801 O O . THR A 1 105 ? -2.683 0.502 14.715 1.00 93.81 105 THR A O 1
ATOM 804 N N . THR A 1 106 ? -2.911 2.089 16.296 1.00 96.06 106 THR A N 1
ATOM 805 C CA . THR A 1 106 ? -2.381 3.188 15.482 1.00 96.06 106 THR A CA 1
ATOM 806 C C . THR A 1 106 ? -0.970 2.895 14.982 1.00 96.06 106 THR A C 1
ATOM 808 O O . THR A 1 106 ? -0.104 2.471 15.751 1.00 96.06 106 THR A O 1
ATOM 811 N N . LEU A 1 107 ? -0.728 3.171 13.700 1.00 98.00 107 LEU A N 1
ATOM 812 C CA . LEU A 1 107 ? 0.601 3.011 13.112 1.00 98.00 107 LEU A CA 1
ATOM 813 C C . LEU A 1 107 ? 1.576 4.069 13.662 1.00 98.00 107 LEU A C 1
ATOM 815 O O . LEU A 1 107 ? 1.200 5.243 13.728 1.00 98.00 107 LEU A O 1
ATOM 819 N N . PRO A 1 108 ? 2.833 3.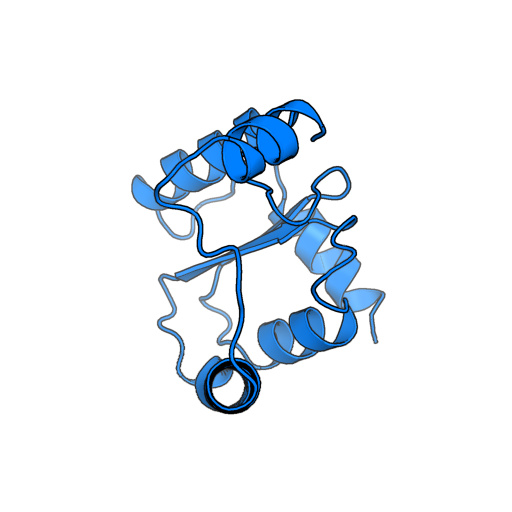710 13.995 1.00 97.81 108 PRO A N 1
ATOM 820 C CA . PRO A 1 108 ? 3.846 4.657 14.471 1.00 97.81 108 PRO A CA 1
ATOM 821 C C . PRO A 1 108 ? 4.028 5.887 13.577 1.00 97.81 108 PRO A C 1
ATOM 823 O O . PRO A 1 108 ? 4.279 6.983 14.077 1.00 97.81 108 PRO A O 1
ATOM 826 N N . SER A 1 109 ? 3.885 5.724 12.260 1.00 97.19 109 SER A N 1
ATOM 827 C CA . SER A 1 109 ? 4.021 6.817 11.295 1.00 97.19 109 SER A CA 1
ATOM 828 C C . SER A 1 109 ? 2.813 7.756 11.212 1.00 97.19 109 SER A C 1
ATOM 830 O O . SER A 1 109 ? 2.922 8.838 10.632 1.00 97.19 109 SER A O 1
ATOM 832 N N . GLY A 1 110 ? 1.646 7.340 11.713 1.00 97.19 110 GLY A N 1
ATOM 833 C CA . GLY A 1 110 ? 0.378 8.032 11.475 1.00 97.19 110 GLY A CA 1
ATOM 834 C C . GLY A 1 110 ? -0.130 7.955 10.026 1.00 97.19 110 GLY A C 1
ATOM 835 O O . GLY A 1 110 ? -1.010 8.733 9.653 1.00 97.19 110 GLY A O 1
ATOM 836 N N . ALA A 1 111 ? 0.377 7.028 9.200 1.00 97.69 111 ALA A N 1
ATOM 837 C CA . ALA A 1 111 ? 0.002 6.875 7.784 1.00 97.69 111 ALA A CA 1
ATOM 838 C C . ALA A 1 111 ? -1.506 6.646 7.535 1.00 97.69 111 ALA A C 1
ATOM 840 O O . ALA A 1 111 ? -1.988 6.823 6.415 1.00 97.69 111 ALA A O 1
ATOM 841 N N . GLU A 1 112 ? -2.267 6.289 8.567 1.00 97.12 112 GLU A N 1
ATOM 842 C CA . GLU A 1 112 ? -3.726 6.135 8.528 1.00 97.12 112 GLU A CA 1
ATOM 843 C C . GLU A 1 112 ? -4.456 7.472 8.352 1.00 97.12 112 GLU A C 1
ATOM 845 O O . GLU A 1 112 ? -5.456 7.561 7.634 1.00 97.12 112 GLU A O 1
ATOM 850 N N . ALA A 1 113 ? -3.934 8.540 8.965 1.00 97.00 113 ALA A N 1
ATOM 851 C CA . ALA A 1 113 ? -4.485 9.881 8.804 1.00 97.00 113 ALA A CA 1
ATOM 852 C C . ALA A 1 113 ? -4.288 10.369 7.362 1.00 97.00 113 ALA A C 1
ATOM 854 O O . ALA A 1 113 ? -5.216 10.892 6.746 1.00 97.00 113 ALA A O 1
ATOM 855 N N . ALA A 1 114 ? -3.103 10.115 6.796 1.00 96.94 114 ALA A N 1
ATOM 856 C CA . ALA A 1 114 ? -2.811 10.410 5.398 1.00 96.94 114 ALA A CA 1
ATOM 857 C C . ALA A 1 114 ? -3.684 9.577 4.445 1.00 96.94 114 ALA A C 1
ATOM 859 O O . ALA A 1 114 ? -4.137 10.097 3.431 1.00 96.94 114 ALA A O 1
ATOM 860 N N . ALA A 1 115 ? -3.968 8.314 4.783 1.00 97.44 115 ALA A N 1
ATOM 861 C CA . ALA A 1 115 ? -4.861 7.464 3.997 1.00 97.44 115 ALA A CA 1
ATOM 862 C C . ALA A 1 115 ? -6.298 7.993 3.989 1.00 97.44 115 ALA A C 1
ATOM 864 O O . ALA A 1 115 ? -6.942 8.006 2.944 1.00 97.44 115 ALA A O 1
ATOM 865 N N . THR A 1 116 ? -6.782 8.455 5.143 1.00 96.38 116 THR A N 1
ATOM 866 C CA . THR A 1 116 ? -8.117 9.050 5.275 1.00 96.38 116 THR A CA 1
ATOM 867 C C . THR A 1 116 ? -8.235 10.327 4.445 1.00 96.38 116 THR A C 1
ATOM 869 O O . THR A 1 116 ? -9.195 10.472 3.694 1.00 96.38 116 THR A O 1
ATOM 872 N N . ALA A 1 117 ? -7.245 11.222 4.539 1.00 96.50 117 ALA A N 1
ATOM 873 C CA . ALA A 1 117 ? -7.216 12.454 3.754 1.00 96.50 117 ALA A CA 1
ATOM 874 C C . ALA A 1 117 ? -7.171 12.166 2.245 1.00 96.50 117 ALA A C 1
ATOM 876 O O . ALA A 1 117 ? -7.995 12.680 1.497 1.00 96.50 117 ALA A O 1
ATOM 877 N N . TRP A 1 118 ? -6.277 11.274 1.813 1.00 96.06 118 TRP A N 1
ATOM 878 C CA . TRP A 1 118 ? -6.139 10.908 0.404 1.00 96.06 118 TRP A CA 1
ATOM 879 C C . TRP A 1 118 ? -7.422 10.298 -0.181 1.00 96.06 118 TRP A C 1
ATOM 881 O O . TRP A 1 118 ? -7.849 10.680 -1.265 1.00 96.06 118 TRP A O 1
ATOM 891 N N . LEU A 1 119 ? -8.099 9.401 0.545 1.00 95.38 119 LEU A N 1
ATOM 892 C CA . LEU A 1 119 ? -9.361 8.815 0.074 1.00 95.38 119 LEU A CA 1
ATOM 893 C C . LEU A 1 119 ? -10.505 9.829 -0.063 1.00 95.38 119 LEU A C 1
ATOM 895 O O . LEU A 1 119 ? -11.419 9.578 -0.852 1.00 95.38 119 LEU A O 1
ATOM 899 N N . ALA A 1 120 ? -10.475 10.921 0.704 1.00 93.75 120 ALA A N 1
ATOM 900 C CA . ALA A 1 120 ? -11.438 12.014 0.591 1.00 93.75 120 ALA A CA 1
ATOM 901 C C . ALA A 1 120 ? -11.132 12.951 -0.593 1.00 93.75 120 ALA A C 1
ATOM 903 O O . ALA A 1 120 ? -12.044 13.576 -1.117 1.00 93.75 120 ALA A O 1
ATOM 904 N N . GLU A 1 121 ? -9.869 13.049 -1.020 1.00 90.56 121 GLU A N 1
ATOM 905 C CA . GLU A 1 121 ? -9.452 13.857 -2.177 1.00 90.56 121 GLU A CA 1
ATOM 906 C C . GLU A 1 121 ? -9.691 13.149 -3.522 1.00 90.56 121 GLU A C 1
ATOM 908 O O . GLU A 1 121 ? -9.965 13.806 -4.519 1.00 90.56 121 GLU A O 1
ATOM 913 N N . GLU A 1 122 ? -9.603 11.817 -3.558 1.00 84.25 122 GLU A N 1
ATOM 914 C CA . GLU A 1 122 ? -9.780 10.985 -4.767 1.00 84.25 122 GLU A CA 1
ATOM 915 C C . GLU A 1 122 ? -11.259 10.729 -5.143 1.00 84.25 122 GLU A C 1
ATOM 917 O O . GLU A 1 122 ? -11.580 9.692 -5.742 1.00 84.25 122 GLU A O 1
ATOM 922 N N . GLU A 1 123 ? -12.194 11.539 -4.643 1.00 57.41 123 GLU A N 1
ATOM 923 C CA . GLU A 1 123 ? -13.648 11.415 -4.878 1.00 57.41 123 GLU A CA 1
ATOM 924 C C . GLU A 1 123 ? -14.055 11.968 -6.254 1.00 57.41 123 GLU A C 1
ATOM 926 O O . GLU A 1 123 ? -14.815 11.254 -6.952 1.00 57.41 123 GLU A O 1
#